Protein AF-0000000086706827 (afdb_homodimer)

Secondary structure (DSSP, 8-state):
-HHHHHHHHHHHHHHHHHHHH-HHHHHHHHHHHHTS-HHHHHHHHHHHHHHHHHHHHHHHH-/-HHHHHHHHHHHHHHHHHHHH-HHHHHHHHHHHHTS-HHHHHHHHHHHHHHHHHHHHHHHH-

Radius of gyration: 15.3 Å; Cα contacts (8 Å, |Δi|>4): 187; chains: 2; bounding box: 32×40×28 Å

InterPro domains:
  IPR019201 Protein of unknown function DUF2065 [PF09838] (4-59)
  IPR019201 Protein of unknown function DUF2065 [PTHR38602] (1-60)

Organism: NCBI:txid218936

pLDDT: mean 94.02, std 3.93, range [74.62, 98.19]

Foldseek 3Di:
DVVVVVVVVVVCVVVCCCCVPPVPVSVVVVVVVVPDDPVVVVVVVVVVVVVVVVVVVVVVVD/DVVVVVVVVVVCVVVCCCCVPPVPVSVVVVVVVVPDDPVVVVVVVVVVVVVVVVVVVVVVVD

Structure (mmCIF, N/CA/C/O backbone):
data_AF-0000000086706827-model_v1
#
loop_
_entity.id
_entity.type
_entity.pdbx_description
1 polymer 'DUF2065 domain-containing protein'
#
loop_
_atom_site.group_PDB
_atom_site.id
_atom_site.type_symbol
_atom_site.label_atom_id
_atom_site.label_alt_id
_atom_site.label_comp_id
_atom_site.label_asym_id
_atom_site.label_entity_id
_atom_site.label_seq_id
_atom_site.pdbx_PDB_ins_code
_atom_site.Cartn_x
_atom_site.Cartn_y
_atom_site.Cartn_z
_atom_site.occupancy
_atom_site.B_iso_or_equiv
_atom_site.auth_seq_id
_atom_site.auth_comp_id
_atom_site.auth_asym_id
_atom_site.auth_atom_id
_atom_site.pdbx_PDB_model_num
ATOM 1 N N . MET A 1 1 ? -0.606 14.273 15.5 1 74.62 1 MET A N 1
ATOM 2 C CA . MET A 1 1 ? -1.189 12.945 15.648 1 74.62 1 MET A CA 1
ATOM 3 C C . MET A 1 1 ? -2.225 12.68 14.555 1 74.62 1 MET A C 1
ATOM 5 O O . MET A 1 1 ? -2.229 11.609 13.945 1 74.62 1 MET A O 1
ATOM 9 N N . LYS A 1 2 ? -2.801 13.586 13.953 1 86.56 2 LYS A N 1
ATOM 10 C CA . LYS A 1 2 ? -3.863 13.422 12.969 1 86.56 2 LYS A CA 1
ATOM 11 C C . LYS A 1 2 ? -3.291 13.062 11.602 1 86.56 2 LYS A C 1
ATOM 13 O O . LYS A 1 2 ? -3.914 12.32 10.836 1 86.56 2 LYS A O 1
ATOM 18 N N . SER A 1 3 ? -2.055 13.477 11.469 1 86.5 3 SER A N 1
ATOM 19 C CA . SER A 1 3 ? -1.416 13.211 10.18 1 86.5 3 SER A CA 1
ATOM 20 C C . SER A 1 3 ? -1.163 11.719 9.984 1 86.5 3 SER A C 1
ATOM 22 O O . SER A 1 3 ? -1.287 11.203 8.875 1 86.5 3 SER A O 1
ATOM 24 N N . LEU A 1 4 ? -0.876 11.008 11.062 1 89.75 4 LEU A N 1
ATOM 25 C CA . LEU A 1 4 ? -0.645 9.57 10.984 1 89.75 4 LEU A CA 1
ATOM 26 C C . LEU A 1 4 ? -1.929 8.828 10.625 1 89.75 4 LEU A C 1
ATOM 28 O O . LEU A 1 4 ? -1.912 7.918 9.797 1 89.75 4 LEU A O 1
ATOM 32 N N . LEU A 1 5 ? -2.965 9.258 11.266 1 92.19 5 LEU A N 1
ATOM 33 C CA . LEU A 1 5 ? -4.254 8.617 11.008 1 92.19 5 LEU A CA 1
ATOM 34 C C . LEU A 1 5 ? -4.727 8.898 9.586 1 92.19 5 LEU A C 1
ATOM 36 O O . LEU A 1 5 ? -5.305 8.031 8.938 1 92.19 5 LEU A O 1
ATOM 40 N N . ILE A 1 6 ? -4.469 10.055 9.156 1 92 6 ILE A N 1
ATOM 41 C CA . ILE A 1 6 ? -4.816 10.398 7.781 1 92 6 ILE A CA 1
ATOM 42 C C . ILE A 1 6 ? -4.004 9.539 6.816 1 92 6 ILE A C 1
ATOM 44 O O . ILE A 1 6 ? -4.543 9 5.844 1 92 6 ILE A O 1
ATOM 48 N N . GLY A 1 7 ? -2.688 9.414 7.09 1 93.38 7 GLY A N 1
ATOM 49 C CA . GLY A 1 7 ? -1.833 8.555 6.285 1 93.38 7 GLY A CA 1
ATOM 50 C C . GLY A 1 7 ? -2.311 7.117 6.23 1 93.38 7 GLY A C 1
ATOM 51 O O . GLY A 1 7 ? -2.359 6.516 5.156 1 93.38 7 GLY A O 1
ATOM 52 N N . PHE A 1 8 ? -2.67 6.613 7.34 1 94.88 8 PHE A N 1
ATOM 53 C CA . PHE A 1 8 ? -3.129 5.23 7.422 1 94.88 8 PHE A CA 1
ATOM 54 C C . PHE A 1 8 ? -4.441 5.051 6.664 1 94.88 8 PHE A C 1
ATOM 56 O O . PHE A 1 8 ? -4.613 4.07 5.934 1 94.88 8 PHE A O 1
ATOM 63 N N . GLY A 1 9 ? -5.383 6.035 6.867 1 95.62 9 GLY A N 1
ATOM 64 C CA . GLY A 1 9 ? -6.633 5.984 6.129 1 95.62 9 GLY A CA 1
ATOM 65 C C . GLY A 1 9 ? -6.438 6.031 4.625 1 95.62 9 GLY A C 1
ATOM 66 O O . GLY A 1 9 ? -7.07 5.273 3.887 1 95.62 9 GLY A O 1
ATOM 67 N N . LEU A 1 10 ? -5.582 6.887 4.211 1 93.88 10 LEU A N 1
ATOM 68 C CA . LEU A 1 10 ? -5.293 7.004 2.785 1 93.88 10 LEU A CA 1
ATOM 69 C C . LEU A 1 10 ? -4.66 5.727 2.248 1 93.88 10 LEU A C 1
ATOM 71 O O . LEU A 1 10 ? -4.977 5.289 1.142 1 93.88 10 LEU A O 1
ATOM 75 N N . MET A 1 11 ? -3.697 5.219 3.057 1 95 11 MET A N 1
ATOM 76 C CA . MET A 1 11 ? -3.029 3.98 2.674 1 95 11 MET A CA 1
ATOM 77 C C . MET A 1 11 ? -4.035 2.852 2.494 1 95 11 MET A C 1
ATOM 79 O O . MET A 1 11 ? -3.963 2.096 1.522 1 95 11 MET A O 1
ATOM 83 N N . LEU A 1 12 ? -4.949 2.752 3.379 1 96 12 LEU A N 1
ATOM 84 C CA . LEU A 1 12 ? -5.977 1.72 3.295 1 96 12 LEU A CA 1
ATOM 85 C C . LEU A 1 12 ? -6.875 1.946 2.086 1 96 12 LEU A C 1
ATOM 87 O O . LEU A 1 12 ? -7.227 0.998 1.38 1 96 12 LEU A O 1
ATOM 91 N N . LEU A 1 13 ? -7.238 3.178 1.895 1 95.81 13 LEU A N 1
ATOM 92 C CA . LEU A 1 13 ? -8.078 3.518 0.75 1 95.81 13 LEU A CA 1
ATOM 93 C C . LEU A 1 13 ? -7.367 3.188 -0.559 1 95.81 13 LEU A C 1
ATOM 95 O O . LEU A 1 13 ? -7.957 2.57 -1.449 1 95.81 13 LEU A O 1
ATOM 99 N N . PHE A 1 14 ? -6.129 3.545 -0.679 1 93.5 14 PHE A N 1
ATOM 100 C CA . PHE A 1 14 ? -5.344 3.324 -1.886 1 93.5 14 PHE A CA 1
ATOM 101 C C . PHE A 1 14 ? -5.148 1.834 -2.141 1 93.5 14 PHE A C 1
ATOM 103 O O . PHE A 1 14 ? -5.355 1.356 -3.258 1 93.5 14 PHE A O 1
ATOM 110 N N . GLU A 1 15 ? -4.758 1.035 -1.177 1 93.81 15 GLU A N 1
ATOM 111 C CA . GLU A 1 15 ? -4.531 -0.402 -1.299 1 93.81 15 GLU A CA 1
ATOM 112 C C . GLU A 1 15 ? -5.836 -1.148 -1.552 1 93.81 15 GLU A C 1
ATOM 114 O O . GLU A 1 15 ? -5.852 -2.16 -2.256 1 93.81 15 GLU A O 1
ATOM 119 N N . GLY A 1 16 ? -6.949 -0.675 -1.002 1 96 16 GLY A N 1
ATOM 120 C CA . GLY A 1 16 ? -8.234 -1.346 -1.132 1 96 16 GLY A CA 1
ATOM 121 C C . GLY A 1 16 ? -8.859 -1.17 -2.502 1 96 16 GLY A C 1
ATOM 122 O O . GLY A 1 16 ? -9.625 -2.025 -2.955 1 96 16 GLY A O 1
ATOM 123 N N . LEU A 1 17 ? -8.602 -0.031 -3.164 1 95.56 17 LEU A N 1
ATOM 124 C CA . LEU A 1 17 ? -9.203 0.267 -4.461 1 95.56 17 LEU A CA 1
ATOM 125 C C . LEU A 1 17 ? -8.758 -0.744 -5.512 1 95.56 17 LEU A C 1
ATOM 127 O O . LEU A 1 17 ? -9.539 -1.122 -6.387 1 95.56 17 LEU A O 1
ATOM 131 N N . GLY A 1 18 ? -7.449 -1.079 -5.398 1 94.25 18 GLY A N 1
ATOM 132 C CA . GLY A 1 18 ? -6.938 -2.055 -6.348 1 94.25 18 GLY A CA 1
ATOM 133 C C . GLY A 1 18 ? -7.75 -3.336 -6.383 1 94.25 18 GLY A C 1
ATOM 134 O O . GLY A 1 18 ? -8.414 -3.631 -7.375 1 94.25 18 GLY A O 1
ATOM 135 N N . PRO A 1 19 ? -7.762 -4.074 -5.336 1 94.88 19 PRO A N 1
ATOM 136 C CA . PRO A 1 19 ? -8.492 -5.344 -5.301 1 94.88 19 PRO A CA 1
ATOM 137 C C . PRO A 1 19 ? -10.008 -5.152 -5.328 1 94.88 19 PRO A C 1
ATOM 139 O O . PRO A 1 19 ? -10.734 -6.07 -5.707 1 94.88 19 PRO A O 1
ATOM 142 N N . LEU A 1 20 ? -10.445 -3.986 -4.941 1 96.25 20 LEU A N 1
ATOM 143 C CA . LEU A 1 20 ? -11.883 -3.723 -4.953 1 96.25 20 LEU A CA 1
ATOM 144 C C . LEU A 1 20 ? -12.398 -3.58 -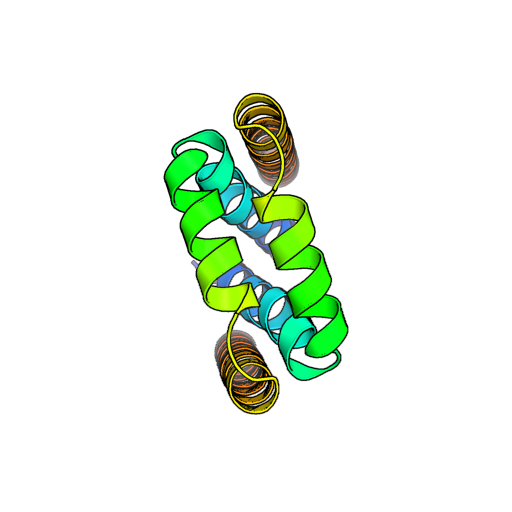6.383 1 96.25 20 LEU A C 1
ATOM 146 O O . LEU A 1 20 ? -13.422 -4.16 -6.738 1 96.25 20 LEU A O 1
ATOM 150 N N . LEU A 1 21 ? -11.742 -2.818 -7.188 1 95.19 21 LEU A N 1
ATOM 151 C CA . LEU A 1 21 ? -12.266 -2.439 -8.5 1 95.19 21 LEU A CA 1
ATOM 152 C C . LEU A 1 21 ? -11.766 -3.398 -9.578 1 95.19 21 LEU A C 1
ATOM 154 O O . LEU A 1 21 ? -12.484 -3.68 -10.539 1 95.19 21 LEU A O 1
ATOM 158 N N . PHE A 1 22 ? -10.562 -3.795 -9.445 1 94.75 22 PHE A N 1
ATOM 159 C CA . PHE A 1 22 ? -9.969 -4.621 -10.484 1 94.75 22 PHE A CA 1
ATOM 160 C C . PHE A 1 22 ? -9.305 -5.859 -9.891 1 94.75 22 PHE A C 1
ATOM 162 O O . PHE A 1 22 ? -8.094 -6.035 -9.992 1 94.75 22 PHE A O 1
ATOM 169 N N . PRO A 1 23 ? -10.125 -6.77 -9.43 1 93.81 23 PRO A N 1
ATOM 170 C CA . PRO A 1 23 ? -9.57 -7.934 -8.734 1 93.81 23 PRO A CA 1
ATOM 171 C C . PRO A 1 23 ? -8.688 -8.797 -9.641 1 93.81 23 PRO A C 1
ATOM 173 O O . PRO A 1 23 ? -7.621 -9.25 -9.211 1 93.81 23 PRO A O 1
ATOM 176 N N . ARG A 1 24 ? -9 -8.945 -10.797 1 94.75 24 ARG A N 1
ATOM 177 C CA . ARG A 1 24 ? -8.227 -9.789 -11.703 1 94.75 24 ARG A CA 1
ATOM 178 C C . ARG A 1 24 ? -6.895 -9.141 -12.055 1 94.75 24 ARG A C 1
ATOM 180 O O . ARG A 1 24 ? -5.863 -9.812 -12.102 1 94.75 24 ARG A O 1
ATOM 187 N N . LEU A 1 25 ? -7.039 -7.918 -12.359 1 93.56 25 LEU A N 1
ATOM 188 C CA . LEU A 1 25 ? -5.805 -7.195 -12.656 1 93.56 25 LEU A CA 1
ATOM 189 C C . LEU A 1 25 ? -4.891 -7.16 -11.438 1 93.56 25 LEU A C 1
ATOM 191 O O . LEU A 1 25 ? -3.674 -7.324 -11.562 1 93.56 25 LEU A O 1
ATOM 195 N N . TRP A 1 26 ? -5.445 -6.965 -10.32 1 93.31 26 TRP A N 1
ATOM 196 C CA . TRP A 1 26 ? -4.676 -6.945 -9.086 1 93.31 26 TRP A CA 1
ATOM 197 C C . TRP A 1 26 ? -3.977 -8.281 -8.859 1 93.31 26 TRP A C 1
ATOM 199 O O . TRP A 1 26 ? -2.801 -8.32 -8.484 1 93.31 26 TRP A O 1
ATOM 209 N N . GLN A 1 27 ? -4.617 -9.297 -9.07 1 94.62 27 GLN A N 1
ATOM 210 C CA . GLN A 1 27 ? -4.035 -10.633 -8.945 1 94.62 27 GLN A CA 1
ATOM 211 C C . GLN A 1 27 ? -2.844 -10.797 -9.883 1 94.62 27 GLN A C 1
ATOM 213 O O . GLN A 1 27 ? -1.811 -11.344 -9.492 1 94.62 27 GLN A O 1
ATOM 218 N N . ARG A 1 28 ? -3.025 -10.32 -11 1 94.25 28 ARG A N 1
ATOM 219 C CA . ARG A 1 28 ? -1.969 -10.438 -12 1 94.25 28 ARG A CA 1
ATOM 220 C C . ARG A 1 28 ? -0.735 -9.641 -11.594 1 94.25 28 ARG A C 1
ATOM 222 O O . ARG A 1 28 ? 0.392 -10.125 -11.719 1 94.25 28 ARG A O 1
ATOM 229 N N . VAL A 1 29 ? -0.991 -8.531 -11.125 1 92.81 29 VAL A N 1
ATOM 230 C CA . VAL A 1 29 ? 0.106 -7.672 -10.695 1 92.81 29 VAL A CA 1
ATOM 231 C C . VAL A 1 29 ? 0.825 -8.305 -9.508 1 92.81 29 VAL A C 1
ATOM 233 O O . VAL A 1 29 ? 2.057 -8.352 -9.477 1 92.81 29 VAL A O 1
ATOM 236 N N . LEU A 1 30 ? 0.103 -8.828 -8.578 1 94.12 30 LEU A N 1
ATOM 237 C CA . LEU A 1 30 ? 0.691 -9.469 -7.41 1 94.12 30 LEU A CA 1
ATOM 238 C C . LEU A 1 30 ? 1.536 -10.672 -7.82 1 94.12 30 LEU A C 1
ATOM 240 O O . LEU A 1 30 ? 2.637 -10.867 -7.301 1 94.12 30 LEU A O 1
ATOM 244 N N . ARG A 1 31 ? 1.021 -11.336 -8.695 1 92.56 31 ARG A N 1
ATOM 245 C CA . ARG A 1 31 ? 1.732 -12.531 -9.156 1 92.56 31 ARG A CA 1
ATOM 246 C C . ARG A 1 31 ? 2.998 -12.148 -9.914 1 92.56 31 ARG A C 1
ATOM 248 O O . ARG A 1 31 ? 4.035 -12.805 -9.766 1 92.56 31 ARG A O 1
ATOM 255 N N . GLN A 1 32 ? 2.846 -11.18 -10.719 1 93.5 32 GLN A N 1
ATOM 256 C CA . GLN A 1 32 ? 4 -10.734 -11.492 1 93.5 32 GLN A CA 1
ATOM 257 C C . GLN A 1 32 ? 5.113 -10.242 -10.57 1 93.5 32 GLN A C 1
ATOM 259 O O . GLN A 1 32 ? 6.273 -10.633 -10.727 1 93.5 32 GLN A O 1
ATOM 264 N N . ILE A 1 33 ? 4.77 -9.5 -9.633 1 93.12 33 ILE A N 1
ATOM 265 C CA . ILE A 1 33 ? 5.754 -8.977 -8.695 1 93.12 33 ILE A CA 1
ATOM 266 C C . ILE A 1 33 ? 6.277 -10.102 -7.812 1 93.12 33 ILE A C 1
ATOM 268 O O . ILE A 1 33 ? 7.461 -10.133 -7.465 1 93.12 33 ILE A O 1
ATOM 272 N N . GLY A 1 34 ? 5.406 -11 -7.441 1 92.25 34 GLY A N 1
ATOM 273 C CA . GLY A 1 34 ? 5.801 -12.148 -6.648 1 92.25 34 GLY A CA 1
ATOM 274 C C . GLY A 1 34 ? 6.785 -13.062 -7.359 1 92.25 34 GLY A C 1
ATOM 275 O O . GLY A 1 34 ? 7.48 -13.852 -6.723 1 92.25 34 GLY A O 1
ATOM 276 N N . GLY A 1 35 ? 6.875 -12.828 -8.641 1 91.75 35 GLY A N 1
ATOM 277 C CA . GLY A 1 35 ? 7.773 -13.664 -9.422 1 91.75 35 GLY A CA 1
ATOM 278 C C . GLY A 1 35 ? 9.109 -13.008 -9.703 1 91.75 35 GLY A C 1
ATOM 279 O O . GLY A 1 35 ? 9.977 -13.594 -10.352 1 91.75 35 GLY A O 1
ATOM 280 N N . TRP A 1 36 ? 9.305 -11.836 -9.258 1 93.75 36 TRP A N 1
ATOM 281 C CA . TRP A 1 36 ? 10.555 -11.102 -9.453 1 93.75 36 TRP A CA 1
ATOM 282 C C . TRP A 1 36 ? 11.656 -11.664 -8.562 1 93.75 36 TRP A C 1
ATOM 284 O O . TRP A 1 36 ? 11.383 -12.219 -7.496 1 93.75 36 TRP A O 1
ATOM 294 N N . PRO A 1 37 ? 12.906 -11.539 -9.023 1 94.75 37 PRO A N 1
ATOM 295 C CA . PRO A 1 37 ? 14 -11.938 -8.141 1 94.75 37 PRO A CA 1
ATOM 296 C C . PRO A 1 37 ? 14.078 -11.086 -6.875 1 94.75 37 PRO A C 1
ATOM 298 O O . PRO A 1 37 ? 13.656 -9.922 -6.883 1 94.75 37 PRO A O 1
ATOM 301 N N . ALA A 1 38 ? 14.633 -11.633 -5.836 1 94.31 38 ALA A N 1
ATOM 302 C CA . ALA A 1 38 ? 14.727 -10.977 -4.535 1 94.31 38 ALA A CA 1
ATOM 303 C C . ALA A 1 38 ? 15.453 -9.641 -4.645 1 94.31 38 ALA A C 1
ATOM 305 O O . ALA A 1 38 ? 15.109 -8.68 -3.955 1 94.31 38 ALA A O 1
ATOM 306 N N . ALA A 1 39 ? 16.422 -9.617 -5.488 1 95.62 39 ALA A N 1
ATOM 307 C CA . ALA A 1 39 ? 17.219 -8.406 -5.664 1 95.62 39 ALA A CA 1
ATOM 308 C C . ALA A 1 39 ? 16.359 -7.262 -6.195 1 95.62 39 ALA A C 1
ATOM 310 O O . ALA A 1 39 ? 16.5 -6.117 -5.762 1 95.62 39 ALA A O 1
ATOM 311 N N . SER A 1 40 ? 15.508 -7.566 -7.195 1 96.31 40 SER A N 1
ATOM 312 C CA . SER A 1 40 ? 14.609 -6.566 -7.758 1 96.31 40 SER A CA 1
ATOM 313 C C . SER A 1 40 ? 13.641 -6.043 -6.703 1 96.31 40 SER A C 1
ATOM 315 O O . SER A 1 40 ? 13.383 -4.84 -6.629 1 96.31 40 SER A O 1
ATOM 317 N N . LEU A 1 41 ? 13.156 -6.91 -5.906 1 95.62 41 LEU A N 1
ATOM 318 C CA . LEU A 1 41 ? 12.234 -6.512 -4.852 1 95.62 41 LEU A CA 1
ATOM 319 C C . LEU A 1 41 ? 12.938 -5.668 -3.795 1 95.62 41 LEU A C 1
ATOM 321 O O . LEU A 1 41 ? 12.375 -4.695 -3.295 1 95.62 41 LEU A O 1
ATOM 325 N N . HIS A 1 42 ? 14.102 -6.09 -3.406 1 97.06 42 HIS A N 1
ATOM 326 C CA . HIS A 1 42 ? 14.898 -5.301 -2.471 1 97.06 42 HIS A CA 1
ATOM 327 C C . HIS A 1 42 ? 15.117 -3.885 -2.994 1 97.06 42 HIS A C 1
ATOM 329 O O . HIS A 1 42 ? 15.016 -2.916 -2.24 1 97.06 42 HIS A O 1
ATOM 335 N N . ARG A 1 43 ? 15.398 -3.76 -4.25 1 96.5 43 ARG A N 1
ATOM 336 C CA . ARG A 1 43 ? 15.633 -2.451 -4.855 1 96.5 43 ARG A CA 1
ATOM 337 C C . ARG A 1 43 ? 14.352 -1.62 -4.863 1 96.5 43 ARG A C 1
ATOM 339 O O . ARG A 1 43 ? 14.383 -0.415 -4.609 1 96.5 43 ARG A O 1
ATOM 346 N N . LEU A 1 44 ? 13.305 -2.334 -5.23 1 96.69 44 LEU A N 1
ATOM 347 C CA . LEU A 1 44 ? 12.016 -1.649 -5.246 1 96.69 44 LEU A CA 1
ATOM 348 C C . LEU A 1 44 ? 11.664 -1.124 -3.859 1 96.69 44 LEU A C 1
ATOM 350 O O . LEU A 1 44 ? 11.273 0.036 -3.713 1 96.69 44 LEU A O 1
ATOM 354 N N . GLY A 1 45 ? 11.758 -2.025 -2.91 1 96.69 45 GLY A N 1
ATOM 355 C CA . GLY A 1 45 ? 11.523 -1.603 -1.54 1 96.69 45 GLY A CA 1
ATOM 356 C C . GLY A 1 45 ? 12.406 -0.443 -1.112 1 96.69 45 GLY A C 1
ATOM 357 O O . GLY A 1 45 ? 11.93 0.502 -0.479 1 96.69 45 GLY A O 1
ATOM 358 N N . GLY A 1 46 ? 13.664 -0.498 -1.402 1 97.88 46 GLY A N 1
ATOM 359 C CA . GLY A 1 46 ? 14.602 0.568 -1.086 1 97.88 46 GLY A CA 1
ATOM 360 C C . GLY A 1 46 ? 14.227 1.897 -1.71 1 97.88 46 GLY A C 1
ATOM 361 O O . GLY A 1 46 ? 14.297 2.939 -1.056 1 97.88 46 GLY A O 1
ATOM 362 N N . ALA A 1 47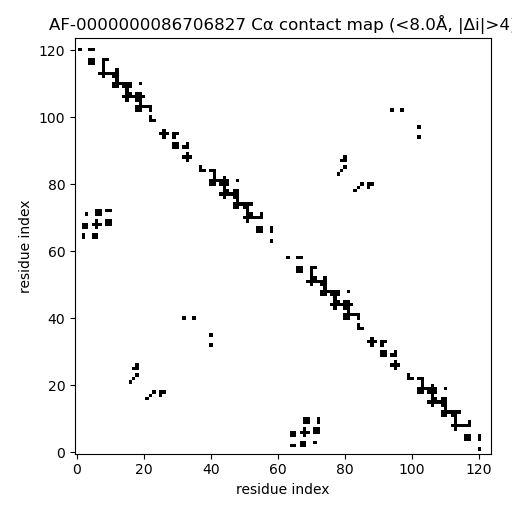 ? 13.867 1.847 -2.977 1 98.19 47 ALA A N 1
ATOM 363 C CA . ALA A 1 47 ?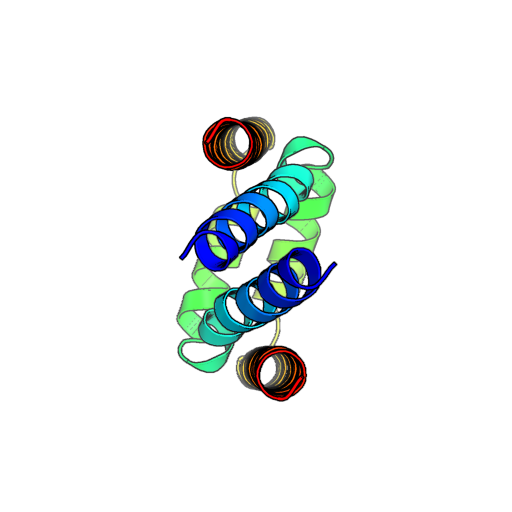 13.453 3.059 -3.68 1 98.19 47 ALA A CA 1
ATOM 364 C C . ALA A 1 47 ? 12.219 3.676 -3.025 1 98.19 47 ALA A C 1
ATOM 366 O O . ALA A 1 47 ? 12.133 4.898 -2.877 1 98.19 47 ALA A O 1
ATOM 367 N N . LEU A 1 48 ? 11.312 2.793 -2.682 1 97.5 48 LEU A N 1
ATOM 368 C CA . LEU A 1 48 ? 10.086 3.271 -2.039 1 97.5 48 LEU A CA 1
ATOM 369 C C . LEU A 1 48 ? 10.398 3.871 -0.671 1 97.5 48 LEU A C 1
ATOM 371 O O . LEU A 1 48 ? 9.867 4.926 -0.318 1 97.5 48 LEU A O 1
ATOM 375 N N . VAL A 1 49 ? 11.195 3.223 0.087 1 97.81 49 VAL A N 1
ATOM 376 C CA . VAL A 1 49 ? 11.562 3.707 1.414 1 97.81 49 VAL A CA 1
ATOM 377 C C . VAL A 1 49 ? 12.281 5.051 1.296 1 97.81 49 VAL A C 1
ATOM 379 O O . VAL A 1 49 ? 11.945 6 2.006 1 97.81 49 VAL A O 1
ATOM 382 N N . VAL A 1 50 ? 13.219 5.117 0.393 1 98.19 50 VAL A N 1
ATOM 383 C CA . VAL A 1 50 ? 13.969 6.352 0.213 1 98.19 50 VAL A CA 1
ATOM 384 C C . VAL A 1 50 ? 13.031 7.477 -0.218 1 98.19 50 VAL A C 1
ATOM 386 O O . VAL A 1 50 ? 13.109 8.594 0.307 1 98.19 50 VAL A O 1
ATOM 389 N N . SER A 1 51 ? 12.188 7.172 -1.188 1 98.06 51 SER A N 1
ATOM 390 C CA . SER A 1 51 ? 11.234 8.172 -1.659 1 98.06 51 SER A CA 1
ATOM 391 C C . SER A 1 51 ? 10.336 8.656 -0.525 1 98.06 51 SER A C 1
ATOM 393 O O . SER A 1 51 ? 10.102 9.859 -0.389 1 98.06 51 SER A O 1
ATOM 395 N N . GLY A 1 52 ? 9.812 7.707 0.263 1 97.19 52 GLY A N 1
ATOM 396 C CA . GLY A 1 52 ? 9.008 8.07 1.414 1 97.19 52 GLY A CA 1
ATOM 397 C C . GLY A 1 52 ? 9.742 8.945 2.408 1 97.19 52 GLY A C 1
ATOM 398 O O . GLY A 1 52 ? 9.195 9.945 2.889 1 97.19 52 GLY A O 1
ATOM 399 N N . LEU A 1 53 ? 10.953 8.586 2.66 1 97.38 53 LEU A N 1
ATOM 400 C CA . LEU A 1 53 ? 11.773 9.352 3.592 1 97.38 53 LEU A CA 1
ATOM 401 C C . LEU A 1 53 ? 12.031 10.758 3.064 1 97.38 53 LEU A C 1
ATOM 403 O O . LEU A 1 53 ? 11.969 11.734 3.824 1 97.38 53 LEU A O 1
ATOM 407 N N . VAL A 1 54 ? 12.375 10.828 1.849 1 97.62 54 VAL A N 1
ATOM 408 C CA . VAL A 1 54 ? 12.656 12.125 1.229 1 97.62 54 VAL A CA 1
ATOM 409 C C . VAL A 1 54 ? 11.414 13.016 1.309 1 97.62 54 VAL A C 1
ATOM 411 O O . VAL A 1 54 ? 11.516 14.195 1.637 1 97.62 54 VAL A O 1
ATOM 414 N N . ILE A 1 55 ? 10.25 12.461 0.972 1 96.56 55 ILE A N 1
ATOM 415 C CA . ILE A 1 55 ? 9 13.211 1.027 1 96.56 55 ILE A CA 1
ATOM 416 C C . ILE A 1 55 ? 8.766 13.719 2.449 1 96.56 55 ILE A C 1
ATOM 418 O O . ILE A 1 55 ? 8.477 14.898 2.654 1 96.56 55 ILE A O 1
ATOM 422 N N . LEU A 1 56 ? 8.883 12.867 3.434 1 95.25 56 LEU A N 1
ATOM 423 C CA . LEU A 1 56 ? 8.648 13.242 4.824 1 95.25 56 LEU A CA 1
ATOM 424 C C . LEU A 1 56 ? 9.648 14.289 5.285 1 95.25 56 LEU A C 1
ATOM 426 O O . LEU A 1 56 ? 9.297 15.211 6.023 1 95.25 56 LEU A O 1
ATOM 430 N N . TRP A 1 57 ? 10.914 14.102 4.859 1 96.75 57 TRP A N 1
ATOM 431 C CA . TRP A 1 57 ? 11.961 15.062 5.203 1 96.75 57 TRP A CA 1
ATOM 432 C C . TRP A 1 57 ? 11.641 16.438 4.645 1 96.75 57 TRP A C 1
ATOM 434 O O . TRP A 1 57 ? 11.758 17.453 5.352 1 96.75 57 TRP A O 1
ATOM 444 N N . MET A 1 58 ? 11.242 16.484 3.387 1 95.88 58 MET A N 1
ATOM 445 C CA . MET A 1 58 ? 10.914 17.734 2.725 1 95.88 58 MET A CA 1
ATOM 446 C C . MET A 1 58 ? 9.742 18.422 3.42 1 95.88 58 MET A C 1
ATOM 448 O O . MET A 1 58 ? 9.758 19.641 3.6 1 95.88 58 MET A O 1
ATOM 452 N N . VAL A 1 59 ? 8.734 17.656 3.795 1 92.44 59 VAL 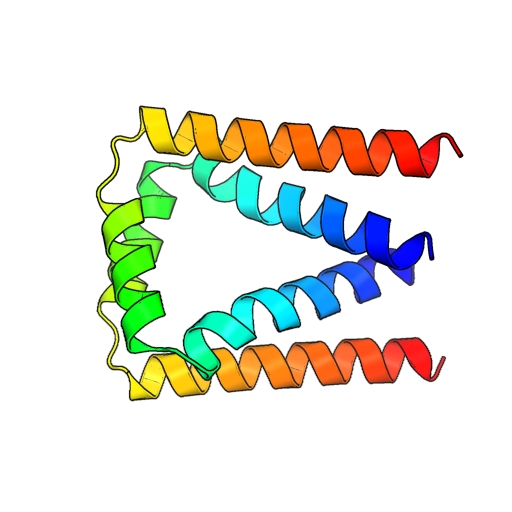A N 1
ATOM 453 C CA . VAL A 1 59 ? 7.547 18.219 4.434 1 92.44 59 VAL A CA 1
ATOM 454 C C . VAL A 1 59 ? 7.898 18.703 5.836 1 92.44 59 VAL A C 1
ATOM 456 O O . VAL A 1 59 ? 7.359 19.719 6.297 1 92.44 59 VAL A O 1
ATOM 459 N N . MET A 1 60 ? 8.781 18.062 6.523 1 90.25 60 MET A N 1
ATOM 460 C CA . MET A 1 60 ? 9.18 18.422 7.883 1 90.25 60 MET A CA 1
ATOM 461 C C . MET A 1 60 ? 10.062 19.672 7.879 1 90.25 60 MET A C 1
ATOM 463 O O . MET A 1 60 ? 10.172 20.359 8.891 1 90.25 60 MET A O 1
ATOM 467 N N . ARG A 1 61 ? 10.672 19.891 6.781 1 91.19 61 ARG A N 1
ATOM 468 C CA . ARG A 1 61 ? 11.562 21.031 6.672 1 91.19 61 ARG A CA 1
ATOM 469 C C . ARG A 1 61 ? 10.781 22.312 6.363 1 91.19 61 ARG A C 1
ATOM 471 O O . ARG A 1 61 ? 11.25 23.422 6.641 1 91.19 61 ARG A O 1
ATOM 478 N N . GLU A 1 62 ? 9.648 22.156 5.816 1 80.25 62 GLU A N 1
ATOM 479 C CA . GLU A 1 62 ? 8.797 23.312 5.57 1 80.25 62 GLU A CA 1
ATOM 480 C C . GLU A 1 62 ? 7.977 23.672 6.809 1 80.25 62 GLU A C 1
ATOM 482 O O . GLU A 1 62 ? 7.738 24.844 7.082 1 80.25 62 GLU A O 1
ATOM 487 N N . MET B 1 1 ? -2.934 20.75 3.375 1 75 1 MET B N 1
ATOM 488 C CA . MET B 1 1 ? -2.234 20.188 2.23 1 75 1 MET B CA 1
ATOM 489 C C . MET B 1 1 ? -1.029 19.359 2.682 1 75 1 MET B C 1
ATOM 491 O O . MET B 1 1 ? -0.816 18.25 2.201 1 75 1 MET B O 1
ATOM 495 N N . LYS B 1 2 ? -0.481 19.547 3.777 1 87.75 2 LYS B N 1
ATOM 496 C CA . LYS B 1 2 ? 0.719 18.875 4.258 1 87.75 2 LYS B CA 1
ATOM 497 C C . LYS B 1 2 ? 0.39 17.469 4.781 1 87.75 2 LYS B C 1
ATOM 499 O O . LYS B 1 2 ? 1.188 16.547 4.637 1 87.75 2 LYS B O 1
ATOM 504 N N . SER B 1 3 ? -0.832 17.406 5.215 1 86.94 3 SER B N 1
ATOM 505 C CA . SER B 1 3 ? -1.241 16.125 5.773 1 86.94 3 SER B CA 1
ATOM 506 C C . SER B 1 3 ? -1.305 15.039 4.699 1 86.94 3 SER B C 1
ATOM 508 O O . SER B 1 3 ? -0.954 13.883 4.949 1 86.94 3 SER B O 1
ATOM 510 N N . LEU B 1 4 ? -1.658 15.422 3.488 1 88.75 4 LEU B N 1
ATOM 511 C CA . LEU B 1 4 ? -1.73 14.469 2.383 1 88.75 4 LEU B CA 1
ATOM 512 C C . LEU B 1 4 ? -0.338 13.984 1.988 1 88.75 4 LEU B C 1
ATOM 514 O O . LEU B 1 4 ? -0.137 12.797 1.739 1 88.75 4 LEU B O 1
ATOM 518 N N . LEU B 1 5 ? 0.541 14.898 1.914 1 92.31 5 LEU B N 1
ATOM 519 C CA . LEU B 1 5 ? 1.912 14.555 1.548 1 92.31 5 LEU B CA 1
ATOM 520 C C . LEU B 1 5 ? 2.559 13.68 2.617 1 92.31 5 LEU B C 1
ATOM 522 O O . LEU B 1 5 ? 3.311 12.758 2.297 1 92.31 5 LEU B O 1
ATOM 526 N N . ILE B 1 6 ? 2.252 13.984 3.812 1 93 6 ILE B N 1
ATOM 527 C CA . ILE B 1 6 ? 2.762 13.164 4.902 1 93 6 ILE B CA 1
ATOM 528 C C . ILE B 1 6 ? 2.193 11.75 4.793 1 93 6 ILE B C 1
ATOM 530 O O . ILE B 1 6 ? 2.924 10.766 4.938 1 93 6 ILE B O 1
ATOM 534 N N . GLY B 1 7 ? 0.854 11.656 4.527 1 93.5 7 GLY B N 1
ATOM 535 C CA . GLY B 1 7 ? 0.219 10.367 4.324 1 93.5 7 GLY B CA 1
ATOM 536 C C . GLY B 1 7 ? 0.84 9.562 3.195 1 93.5 7 GLY B C 1
ATOM 537 O O . GLY B 1 7 ? 1.097 8.367 3.346 1 93.5 7 GLY B O 1
ATOM 538 N N . PHE B 1 8 ? 1.108 10.211 2.139 1 94.12 8 PHE B N 1
ATOM 539 C CA . PHE B 1 8 ? 1.696 9.555 0.979 1 94.12 8 PHE B CA 1
ATOM 540 C C . PHE B 1 8 ? 3.111 9.078 1.288 1 94.12 8 PHE B C 1
ATOM 542 O O . PHE B 1 8 ? 3.486 7.957 0.927 1 94.12 8 PHE B O 1
ATOM 549 N N . GLY B 1 9 ? 3.896 9.961 1.969 1 95.5 9 GLY B N 1
ATOM 550 C CA . GLY B 1 9 ? 5.23 9.555 2.381 1 95.5 9 GLY B CA 1
ATOM 551 C C . GLY B 1 9 ? 5.234 8.352 3.303 1 95.5 9 GLY B C 1
ATOM 552 O O . GLY B 1 9 ? 6.047 7.438 3.139 1 95.5 9 GLY B O 1
ATOM 553 N N . LEU B 1 10 ? 4.352 8.359 4.223 1 94.31 10 LEU B N 1
ATOM 554 C CA . LEU B 1 10 ? 4.246 7.238 5.148 1 94.31 10 LEU B CA 1
ATOM 555 C C . LEU B 1 10 ? 3.838 5.961 4.422 1 94.31 10 LEU B C 1
ATOM 557 O O . LEU B 1 10 ? 4.34 4.879 4.727 1 94.31 10 LEU B O 1
ATOM 561 N N . MET B 1 11 ? 2.846 6.156 3.504 1 94.25 11 MET B N 1
ATOM 562 C CA . MET B 1 11 ? 2.389 5.02 2.709 1 94.25 11 MET B CA 1
ATOM 563 C C . MET B 1 11 ? 3.545 4.402 1.928 1 94.25 11 MET B C 1
ATOM 565 O O . MET B 1 11 ? 3.682 3.18 1.877 1 94.25 11 MET B O 1
ATOM 569 N N . LEU B 1 12 ? 4.363 5.199 1.348 1 95.44 12 LEU B N 1
ATOM 570 C CA . LEU B 1 12 ? 5.516 4.715 0.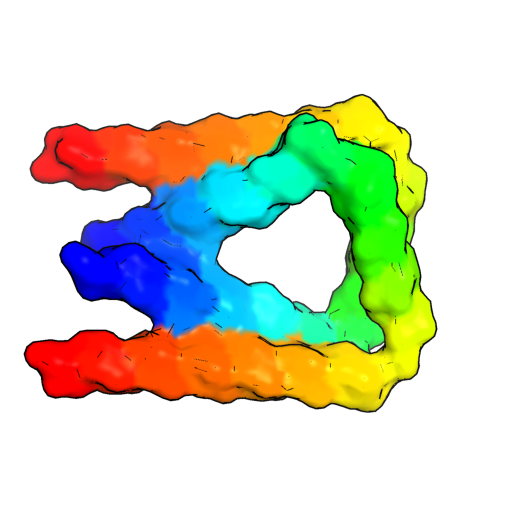597 1 95.44 12 LEU B CA 1
ATOM 571 C C . LEU B 1 12 ? 6.52 4.031 1.521 1 95.44 12 LEU B C 1
ATOM 573 O O . LEU B 1 12 ? 7.074 2.988 1.177 1 95.44 12 LEU B O 1
ATOM 577 N N . LEU B 1 13 ? 6.727 4.641 2.65 1 95.81 13 LEU B N 1
ATOM 578 C CA . LEU B 1 13 ? 7.641 4.059 3.627 1 95.81 13 LEU B CA 1
ATOM 579 C C . LEU B 1 13 ? 7.148 2.693 4.09 1 95.81 13 LEU B C 1
ATOM 581 O O . LEU B 1 13 ? 7.918 1.731 4.133 1 95.81 13 LEU B O 1
ATOM 585 N N . PHE B 1 14 ? 5.898 2.582 4.383 1 93.62 14 PHE B N 1
ATOM 586 C CA . PHE B 1 14 ? 5.301 1.345 4.867 1 93.62 14 PHE B CA 1
ATOM 587 C C . PHE B 1 14 ? 5.352 0.262 3.797 1 93.62 14 PHE B C 1
ATOM 589 O O . PHE B 1 14 ? 5.75 -0.872 4.07 1 93.62 14 PHE B O 1
ATOM 596 N N . GLU B 1 15 ? 4.988 0.508 2.561 1 93.75 15 GLU B N 1
ATOM 597 C CA . GLU B 1 15 ? 4.984 -0.448 1.457 1 93.75 15 GLU B CA 1
ATOM 598 C C . GLU B 1 15 ? 6.402 -0.848 1.065 1 93.75 15 GLU B C 1
ATOM 600 O O . GLU B 1 15 ? 6.641 -1.986 0.659 1 93.75 15 GLU B O 1
ATOM 605 N N . GLY B 1 16 ? 7.363 0.066 1.184 1 96 16 GLY B N 1
ATOM 606 C CA . GLY B 1 16 ? 8.734 -0.198 0.787 1 96 16 GLY B CA 1
ATOM 607 C C . GLY B 1 16 ? 9.477 -1.087 1.767 1 96 16 GLY B C 1
ATOM 608 O O . GLY B 1 16 ? 10.398 -1.811 1.381 1 96 16 GLY B O 1
ATOM 609 N N . LEU B 1 17 ? 9.117 -1.014 3.059 1 95.81 17 LEU B N 1
ATOM 610 C CA . LEU B 1 17 ? 9.805 -1.781 4.09 1 95.81 17 LEU B CA 1
ATOM 611 C C . LEU B 1 17 ? 9.633 -3.279 3.863 1 95.81 17 LEU B C 1
ATOM 613 O O . LEU B 1 17 ? 10.547 -4.062 4.117 1 95.81 17 LEU B O 1
ATOM 617 N N . GLY B 1 18 ? 8.383 -3.623 3.441 1 94.38 18 GLY B N 1
ATOM 618 C CA . GLY B 1 18 ? 8.125 -5.031 3.178 1 94.38 18 GLY B CA 1
ATOM 619 C C . GLY B 1 18 ? 9.117 -5.652 2.217 1 94.38 18 GLY B C 1
ATOM 620 O O . GLY B 1 18 ? 9.914 -6.504 2.607 1 94.38 18 GLY B O 1
ATOM 621 N N . PRO B 1 19 ? 9.133 -5.227 1.013 1 95.12 19 PRO B N 1
ATOM 622 C CA . PRO B 1 19 ? 10.039 -5.797 0.015 1 95.12 19 PRO B CA 1
ATOM 623 C C . PRO B 1 19 ? 11.508 -5.445 0.278 1 95.12 19 PRO B C 1
ATOM 625 O O . PRO B 1 19 ? 12.406 -6.145 -0.188 1 95.12 19 PRO B O 1
ATOM 628 N N . LEU B 1 20 ? 11.719 -4.383 1.035 1 96.62 20 LEU B N 1
ATOM 629 C CA . LEU B 1 20 ? 13.086 -3.99 1.347 1 96.62 20 LEU B CA 1
ATOM 630 C C . LEU B 1 20 ? 13.719 -4.957 2.342 1 96.62 20 LEU B C 1
ATOM 632 O O . LEU B 1 20 ? 14.852 -5.395 2.154 1 96.62 20 LEU B O 1
ATOM 636 N N . LEU B 1 21 ? 13.031 -5.293 3.367 1 95.5 21 LEU B N 1
ATOM 637 C CA . LEU B 1 21 ? 13.617 -6.035 4.48 1 95.5 21 LEU B CA 1
ATOM 638 C C . LEU B 1 21 ? 13.383 -7.535 4.32 1 95.5 21 LEU B C 1
ATOM 640 O O . LEU B 1 21 ? 14.227 -8.344 4.711 1 95.5 21 LEU B O 1
ATOM 644 N N . PHE B 1 22 ? 12.242 -7.863 3.85 1 95.12 22 PHE B N 1
ATOM 645 C CA . PHE B 1 22 ? 11.883 -9.273 3.766 1 95.12 22 PHE B CA 1
ATOM 646 C C . PHE B 1 22 ? 11.383 -9.625 2.369 1 95.12 22 PHE B C 1
ATOM 648 O O . PHE B 1 22 ? 10.227 -10.016 2.199 1 95.12 22 PHE B O 1
ATOM 655 N N . PRO B 1 23 ? 12.281 -9.633 1.424 1 94 23 PRO B N 1
ATOM 656 C CA . PRO B 1 23 ? 11.859 -9.852 0.037 1 94 23 PRO B CA 1
ATOM 657 C C . PRO B 1 23 ? 11.234 -11.227 -0.179 1 94 23 PRO B C 1
ATOM 659 O O . PRO B 1 23 ? 10.227 -11.352 -0.882 1 94 23 PRO B O 1
ATOM 662 N N . ARG B 1 24 ? 11.688 -12.188 0.43 1 94.75 24 ARG B N 1
ATOM 663 C CA . ARG B 1 24 ? 11.156 -13.539 0.238 1 94.75 24 ARG B CA 1
ATOM 664 C C . ARG B 1 24 ? 9.773 -13.68 0.861 1 94.75 24 ARG B C 1
ATOM 666 O O . ARG B 1 24 ? 8.883 -14.289 0.27 1 94.75 24 ARG B O 1
ATOM 673 N N . LEU B 1 25 ? 9.727 -13.188 2.02 1 93.69 25 LEU B N 1
ATOM 674 C CA . LEU B 1 25 ? 8.422 -13.234 2.674 1 93.69 25 LEU B CA 1
ATOM 675 C C . LEU B 1 25 ? 7.402 -12.406 1.901 1 93.69 25 LEU B C 1
ATOM 677 O O . LEU B 1 25 ? 6.25 -12.828 1.744 1 93.69 25 LEU B O 1
ATOM 681 N N . TRP B 1 26 ? 7.805 -11.305 1.444 1 93.31 26 TRP B N 1
ATOM 682 C CA . TRP B 1 26 ? 6.93 -10.445 0.65 1 93.31 26 TRP B CA 1
ATOM 683 C C . TRP B 1 26 ? 6.453 -11.172 -0.604 1 93.31 26 TRP B C 1
ATOM 685 O O . TRP B 1 26 ? 5.27 -11.109 -0.953 1 93.31 26 TRP B O 1
ATOM 695 N N . GLN B 1 27 ? 7.277 -11.805 -1.249 1 94.69 27 GLN B N 1
ATOM 696 C CA . GLN B 1 27 ? 6.926 -12.586 -2.434 1 94.69 27 GLN B CA 1
ATOM 697 C C . GLN B 1 27 ? 5.883 -13.648 -2.107 1 94.69 27 GLN B C 1
ATOM 699 O O . GLN B 1 27 ? 4.934 -13.852 -2.865 1 94.69 27 GLN B O 1
ATOM 704 N N . ARG B 1 28 ? 6.098 -14.227 -1.034 1 94.31 28 ARG B N 1
ATOM 705 C CA . ARG B 1 28 ? 5.184 -15.289 -0.619 1 94.31 28 ARG B CA 1
ATOM 706 C C . ARG B 1 28 ? 3.791 -14.734 -0.341 1 94.31 28 ARG B C 1
ATOM 708 O O . ARG B 1 28 ? 2.787 -15.32 -0.75 1 94.31 28 ARG B O 1
ATOM 715 N N . VAL B 1 29 ? 3.797 -13.672 0.28 1 92.94 29 VAL B N 1
ATOM 716 C CA . VAL B 1 29 ? 2.523 -13.039 0.609 1 92.94 29 VAL B CA 1
ATOM 717 C C . VAL B 1 29 ? 1.82 -12.594 -0.671 1 92.94 29 VAL B C 1
ATOM 719 O O . VAL B 1 29 ? 0.621 -12.82 -0.839 1 92.94 29 VAL B O 1
ATOM 722 N N . LEU B 1 30 ? 2.525 -12.023 -1.588 1 94.19 30 LEU B N 1
ATOM 723 C CA . LEU B 1 30 ? 1.954 -11.578 -2.855 1 94.19 30 LEU B CA 1
ATOM 724 C C . LEU B 1 30 ? 1.385 -12.758 -3.637 1 94.19 30 LEU B C 1
ATOM 726 O O . LEU B 1 30 ? 0.29 -12.664 -4.199 1 94.19 30 LEU B O 1
ATOM 730 N N . ARG B 1 31 ? 2.09 -13.75 -3.592 1 92.69 31 ARG B N 1
ATOM 731 C CA . ARG B 1 31 ? 1.654 -14.93 -4.328 1 92.69 31 ARG B CA 1
ATOM 732 C C . ARG B 1 31 ? 0.418 -15.555 -3.686 1 92.69 31 ARG B C 1
ATOM 734 O O . ARG B 1 31 ? -0.49 -16 -4.387 1 92.69 31 ARG B O 1
ATOM 741 N N . GLN B 1 32 ? 0.469 -15.617 -2.422 1 93.44 32 GLN B N 1
ATOM 742 C CA . GLN B 1 32 ? -0.672 -16.188 -1.711 1 93.44 32 GLN B CA 1
ATOM 743 C C . GLN B 1 32 ? -1.94 -15.383 -1.976 1 93.44 32 GLN B C 1
ATOM 745 O O . GLN B 1 32 ? -2.988 -15.945 -2.295 1 93.44 32 GLN B O 1
ATOM 750 N N . ILE B 1 33 ? -1.822 -14.141 -1.935 1 93 33 ILE B N 1
ATOM 751 C CA . ILE B 1 33 ? -2.975 -13.273 -2.168 1 93 33 ILE B CA 1
ATOM 752 C C . ILE B 1 33 ? -3.363 -13.32 -3.645 1 93 33 ILE B C 1
ATOM 754 O O . ILE B 1 33 ? -4.547 -13.281 -3.982 1 93 33 ILE B O 1
ATOM 758 N N . GLY B 1 34 ? -2.391 -13.383 -4.496 1 92.19 34 GLY B N 1
ATOM 759 C CA . GLY B 1 34 ? -2.639 -13.484 -5.926 1 92.19 34 GLY B CA 1
ATOM 760 C C . GLY B 1 34 ? -3.367 -14.758 -6.312 1 92.19 34 GLY B C 1
ATOM 761 O O . GLY B 1 34 ? -3.955 -14.844 -7.391 1 92.19 34 GLY B O 1
ATOM 762 N N . GLY B 1 35 ? -3.375 -15.672 -5.359 1 91.94 35 GLY B N 1
ATOM 763 C CA . GLY B 1 35 ? -4.023 -16.938 -5.645 1 91.94 35 GLY B CA 1
ATOM 764 C C . GLY B 1 35 ? -5.438 -17.031 -5.102 1 91.94 35 GLY B C 1
ATOM 765 O O . GLY B 1 35 ? -6.117 -18.047 -5.27 1 91.94 35 GLY B O 1
ATOM 766 N N . TRP B 1 36 ? -5.898 -16.031 -4.469 1 93.88 36 TRP B N 1
ATOM 767 C CA . TRP B 1 36 ? -7.246 -15.984 -3.904 1 93.88 36 TRP B CA 1
ATOM 768 C C . TRP B 1 36 ? -8.289 -15.797 -5 1 93.88 36 TRP B C 1
ATOM 770 O O . TRP B 1 36 ? -8 -15.211 -6.047 1 93.88 36 TRP B O 1
ATOM 780 N N . PRO B 1 37 ? -9.5 -16.328 -4.762 1 94.75 37 PRO B N 1
ATOM 781 C CA . PRO B 1 37 ? -10.562 -16.047 -5.73 1 94.75 37 PRO B CA 1
ATOM 782 C C . PRO B 1 37 ? -10.906 -14.555 -5.82 1 94.75 37 PRO B C 1
ATOM 784 O O . PRO B 1 37 ? -10.719 -13.812 -4.848 1 94.75 37 PRO B O 1
ATOM 787 N N . ALA B 1 38 ? -11.422 -14.141 -6.945 1 94.31 38 ALA B N 1
ATOM 788 C CA . ALA B 1 38 ? -11.742 -12.742 -7.215 1 94.31 38 ALA B CA 1
ATO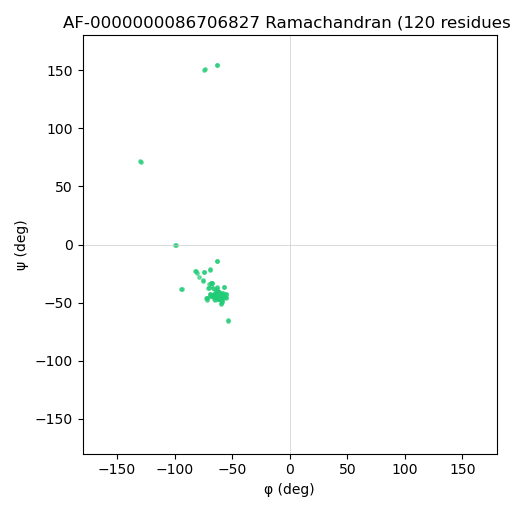M 789 C C . ALA B 1 38 ? -12.711 -12.188 -6.176 1 94.31 38 ALA B C 1
ATOM 791 O O . ALA B 1 38 ? -12.609 -11.023 -5.781 1 94.31 38 ALA B O 1
ATOM 792 N N . ALA B 1 39 ? -13.602 -13.008 -5.766 1 95.56 39 ALA B N 1
ATOM 793 C CA . ALA B 1 39 ? -14.602 -12.586 -4.793 1 95.56 39 ALA B CA 1
ATOM 794 C C . ALA B 1 39 ? -13.953 -12.211 -3.465 1 95.56 39 ALA B C 1
ATOM 796 O O . ALA B 1 39 ? -14.344 -11.227 -2.834 1 95.56 39 ALA B O 1
ATOM 797 N N . SER B 1 40 ? -12.984 -13.031 -3.012 1 96.19 40 SER B N 1
ATOM 798 C CA . SER B 1 40 ? -12.258 -12.75 -1.777 1 96.19 40 SER B CA 1
ATOM 799 C C . SER B 1 40 ? -11.477 -11.445 -1.881 1 96.19 40 SER B C 1
ATOM 801 O O . SER B 1 40 ? -11.469 -10.648 -0.941 1 96.19 40 SER B O 1
ATOM 803 N N . LEU B 1 41 ? -10.898 -11.234 -2.988 1 95.56 41 LEU B N 1
ATOM 804 C CA . LEU B 1 41 ? -10.133 -10.008 -3.197 1 95.56 41 LEU B CA 1
ATOM 805 C C . LEU B 1 41 ? -11.055 -8.797 -3.232 1 95.56 41 LEU B C 1
ATOM 807 O O . LEU B 1 41 ? -10.727 -7.742 -2.688 1 95.56 41 LEU B O 1
ATOM 811 N N . HIS B 1 42 ? -12.141 -8.914 -3.928 1 97.06 42 HIS B N 1
ATOM 812 C CA . HIS B 1 42 ? -13.133 -7.848 -3.953 1 97.06 42 HIS B CA 1
ATOM 813 C C . HIS B 1 42 ? -13.594 -7.488 -2.543 1 97.06 42 HIS B C 1
ATOM 815 O O . HIS B 1 42 ? -13.727 -6.309 -2.209 1 97.06 42 HIS B O 1
ATOM 821 N N . ARG B 1 43 ? -13.82 -8.461 -1.74 1 96.44 43 ARG B N 1
ATOM 822 C CA . ARG B 1 43 ? -14.266 -8.227 -0.369 1 96.44 43 ARG B CA 1
ATOM 823 C C . ARG B 1 43 ? -13.172 -7.547 0.451 1 96.44 43 ARG B C 1
ATOM 825 O O . ARG B 1 43 ? -13.453 -6.652 1.252 1 96.44 43 ARG B O 1
ATOM 832 N N . LEU B 1 44 ? -11.992 -8.102 0.233 1 96.5 44 LEU B N 1
ATOM 833 C CA . LEU B 1 44 ? -10.859 -7.508 0.941 1 96.5 44 LEU B CA 1
ATOM 834 C C . LEU B 1 44 ? -10.695 -6.039 0.57 1 96.5 44 LEU B C 1
ATOM 836 O O . LEU B 1 44 ? -10.539 -5.188 1.448 1 96.5 44 LEU B O 1
ATOM 840 N N . GLY B 1 45 ? -10.68 -5.82 -0.729 1 96.56 45 GLY B N 1
ATOM 841 C CA . GLY B 1 45 ? -10.602 -4.438 -1.183 1 96.56 45 GLY B CA 1
ATOM 842 C C . GLY B 1 45 ? -11.703 -3.566 -0.619 1 96.56 45 GLY B C 1
ATOM 843 O O . GLY B 1 45 ? -11.453 -2.438 -0.192 1 96.56 45 GLY B O 1
ATOM 844 N N . GLY B 1 46 ? -12.906 -4.031 -0.634 1 97.88 46 GLY B N 1
ATOM 845 C CA . GLY B 1 46 ? -14.047 -3.311 -0.085 1 97.88 46 GLY B CA 1
ATOM 846 C C . GLY B 1 46 ? -13.891 -2.984 1.389 1 97.88 46 GLY B C 1
ATOM 847 O O . GLY B 1 46 ? -14.188 -1.866 1.817 1 97.88 46 GLY B O 1
ATOM 848 N N . ALA B 1 47 ? -13.461 -3.965 2.143 1 98.19 47 ALA B N 1
ATOM 849 C CA . ALA B 1 47 ? -13.242 -3.766 3.572 1 98.19 47 ALA B CA 1
ATOM 850 C C . ALA B 1 47 ? -12.18 -2.699 3.822 1 98.19 47 ALA B C 1
ATOM 852 O O . ALA B 1 47 ? -12.328 -1.863 4.715 1 98.19 47 ALA B O 1
ATOM 853 N N . LEU B 1 48 ? -11.148 -2.811 3.027 1 97.56 48 LEU B N 1
ATOM 854 C CA . LEU B 1 48 ? -10.07 -1.838 3.17 1 97.56 48 LEU B CA 1
ATOM 855 C C . LEU B 1 48 ? -10.547 -0.439 2.795 1 97.56 48 LEU B C 1
ATOM 857 O O . LEU B 1 48 ? -10.234 0.533 3.488 1 97.56 48 LEU B O 1
ATOM 861 N N . VAL B 1 49 ? -11.25 -0.322 1.728 1 97.81 49 VAL B N 1
ATOM 862 C CA . VAL B 1 49 ? -11.758 0.97 1.279 1 97.81 49 VAL B CA 1
ATOM 863 C C . VAL B 1 49 ? -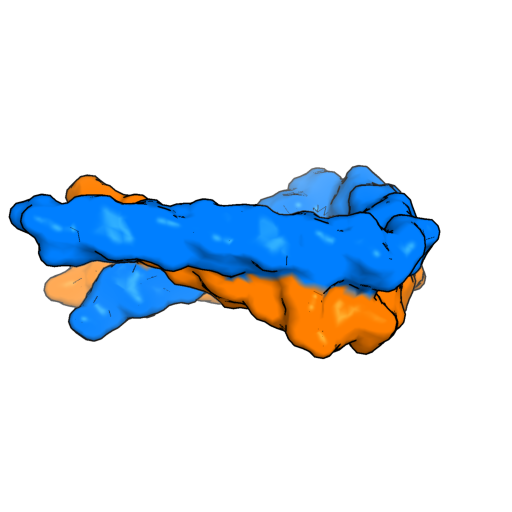12.703 1.547 2.33 1 97.81 49 VAL B C 1
ATOM 865 O O . VAL B 1 49 ? -12.586 2.717 2.705 1 97.81 49 VAL B O 1
ATOM 868 N N . VAL B 1 50 ? -13.594 0.735 2.82 1 98.12 50 VAL B N 1
ATOM 869 C CA . VAL B 1 50 ? -14.555 1.194 3.818 1 98.12 50 VAL B CA 1
ATOM 870 C C . VAL B 1 50 ? -13.812 1.636 5.082 1 98.12 50 VAL B C 1
ATOM 872 O O . VAL B 1 50 ? -14.109 2.691 5.645 1 98.12 50 VAL B O 1
ATOM 875 N N . SER B 1 51 ? -12.875 0.803 5.512 1 98.06 51 SER B N 1
ATOM 876 C CA . SER B 1 51 ? -12.094 1.139 6.699 1 98.06 51 SER B CA 1
ATOM 877 C C . SER B 1 51 ? -11.352 2.459 6.52 1 98.06 51 SER B C 1
ATOM 879 O O . SER B 1 51 ? -11.344 3.299 7.422 1 98.06 51 SER B O 1
ATOM 881 N N . GLY B 1 52 ? -10.703 2.602 5.363 1 97.25 52 GLY B N 1
ATOM 882 C CA . GLY B 1 52 ? -10.016 3.85 5.062 1 97.25 52 GLY B CA 1
ATOM 883 C C . GLY B 1 52 ? -10.945 5.055 5.078 1 97.25 52 GLY B C 1
ATOM 884 O O . GLY B 1 52 ? -10.602 6.094 5.645 1 97.25 52 GLY B O 1
ATOM 885 N N . LEU B 1 53 ? -12.078 4.879 4.484 1 97.25 53 LEU B N 1
ATOM 886 C CA . LEU B 1 53 ? -13.062 5.953 4.434 1 97.25 53 LEU B CA 1
ATOM 887 C C . LEU B 1 53 ? -13.539 6.32 5.836 1 97.25 53 LEU B C 1
ATOM 889 O O . LEU B 1 53 ? -13.68 7.5 6.16 1 97.25 53 LEU B O 1
ATOM 893 N N . VAL B 1 54 ? -13.828 5.348 6.586 1 97.5 54 VAL B N 1
ATOM 894 C CA . VAL B 1 54 ? -14.312 5.562 7.949 1 97.5 54 VAL B CA 1
ATOM 895 C C . VAL B 1 54 ? -13.258 6.316 8.75 1 97.5 54 VAL B C 1
ATOM 897 O O . VAL B 1 54 ? -13.578 7.258 9.484 1 97.5 54 VAL B O 1
ATOM 900 N N . ILE B 1 55 ? -12 5.883 8.656 1 96.5 55 ILE B N 1
ATOM 901 C CA . ILE B 1 55 ? -10.906 6.531 9.375 1 96.5 55 ILE B CA 1
ATOM 902 C C . ILE B 1 55 ? -10.812 7.996 8.953 1 96.5 55 ILE B C 1
ATOM 904 O O . ILE B 1 55 ? -10.75 8.891 9.805 1 96.5 55 ILE B O 1
ATOM 908 N N . LEU B 1 56 ? -10.812 8.273 7.68 1 94.88 56 LEU B N 1
ATOM 909 C CA . LEU B 1 56 ? -10.695 9.641 7.176 1 94.88 56 LEU B CA 1
ATOM 910 C C . LEU B 1 56 ? -11.891 10.477 7.605 1 94.88 56 LEU B C 1
ATOM 912 O O . LEU B 1 56 ? -11.742 11.664 7.926 1 94.88 56 LEU B O 1
ATOM 916 N N . TRP B 1 57 ? -13.078 9.883 7.562 1 96.38 57 TRP B N 1
ATOM 917 C CA . TRP B 1 57 ? -14.297 10.57 7.988 1 96.38 57 TRP B CA 1
ATOM 918 C C . TRP B 1 57 ? -14.203 10.977 9.453 1 96.38 57 TRP B C 1
ATOM 920 O O . TRP B 1 57 ? -14.531 12.117 9.812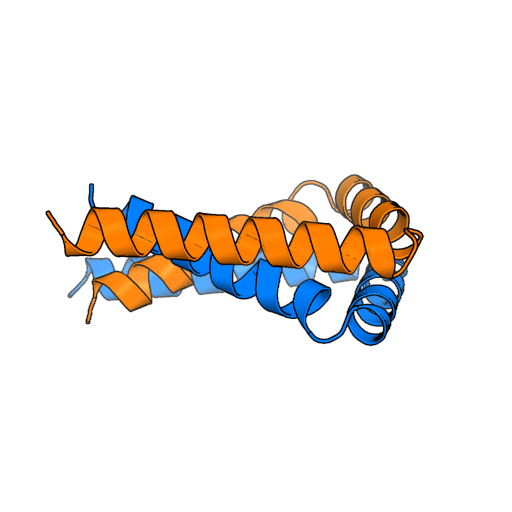 1 96.38 57 TRP B O 1
ATOM 930 N N . MET B 1 58 ? -13.766 10.047 10.289 1 95.5 58 MET B N 1
ATOM 931 C CA . MET B 1 58 ? -13.633 10.305 11.719 1 95.5 58 MET B CA 1
ATOM 932 C C . MET B 1 58 ? -12.633 11.422 11.984 1 95.5 58 MET B C 1
ATOM 934 O O . MET B 1 58 ? -12.859 12.273 12.844 1 95.5 58 MET B O 1
ATOM 938 N N . VAL B 1 59 ? -11.523 11.398 11.266 1 91.5 59 VAL B N 1
ATOM 939 C CA . VAL B 1 59 ? -10.477 12.398 11.453 1 91.5 59 VAL B CA 1
ATOM 940 C C . VAL B 1 59 ? -10.977 13.758 10.969 1 91.5 59 VAL B C 1
ATOM 942 O O . VAL B 1 59 ? -10.641 14.789 11.562 1 91.5 59 VAL B O 1
ATOM 945 N N . MET B 1 60 ? -11.758 13.828 9.945 1 89.44 60 MET B N 1
ATOM 946 C CA . MET B 1 60 ? -12.266 15.07 9.375 1 89.44 60 MET B CA 1
ATOM 947 C C . MET B 1 60 ? -13.352 15.664 10.258 1 89.44 60 MET B C 1
ATOM 949 O O . MET B 1 60 ? -13.625 16.875 10.188 1 89.44 60 MET B O 1
ATOM 953 N N . ARG B 1 61 ? -13.945 14.836 11.008 1 90.38 61 ARG B N 1
ATOM 954 C CA . ARG B 1 61 ? -15.016 15.297 11.883 1 90.38 61 ARG B CA 1
ATOM 955 C C . ARG B 1 61 ? -14.453 15.914 13.156 1 90.38 61 ARG B C 1
ATOM 957 O O . ARG B 1 61 ? -15.117 16.719 13.805 1 90.38 61 ARG B O 1
ATOM 964 N N . GLU B 1 62 ? -13.273 15.555 13.492 1 79.38 62 GLU B N 1
ATOM 965 C CA . GLU B 1 62 ? -12.633 16.156 14.656 1 79.38 62 GLU B CA 1
ATOM 966 C C . GLU B 1 62 ? -11.945 17.469 14.297 1 79.38 62 GLU B C 1
ATOM 968 O O . GLU B 1 62 ? -11.938 18.406 15.094 1 79.38 62 GLU B O 1
#

Solvent-accessible surface area (backbone atoms only — not comparable to full-atom values): 5820 Å² total; per-residue (Å²): 117,64,43,59,52,43,11,51,13,49,40,29,29,59,61,7,46,44,23,40,75,36,28,66,61,40,24,50,52,29,38,55,60,32,65,50,56,56,67,60,33,26,49,50,9,44,51,29,29,50,51,11,47,50,45,40,51,55,60,72,70,104,116,64,47,59,52,44,12,52,14,49,38,31,30,59,62,7,45,43,24,40,75,37,29,67,61,39,25,50,51,30,36,56,58,32,66,51,57,55,67,60,34,26,50,49,8,44,52,28,29,50,50,11,48,50,45,40,50,56,60,70,71,104

Sequence (124 aa):
MKSLLIGFGLMLLFEGLGPLLFPRLWQRVLRQIGGWPAASLHRLGGALVVSGLVILWMVMREMKSLLIGFGLMLLFEGLGPLLFPRLWQRVLRQIGGWPAASLHRLGGALVVSGLVILWMVMRE